Protein AF-A0A6P0DT95-F1 (afdb_monomer_lite)

Sequence (156 aa):
FGWRERGKPGSRRDGNWLVGMGVAVAFRNNLVLPSGARVKLDREGVVTVETDMTDIGTGSYTIIAQTAAEMMGVAIDKVAVQLGDSRFPVSAGSGGQFGANSSTSGVYAACVKLREAIAKKLGFNSEDIVFENGEVRSGNRSVPLAEAAGPDGLVG

Secondary structure (DSSP, 8-state):
--GGG--STT--EETTEEP------------------EEEE-TT--EEEEES---SSS-HHHHHHHHHHHHHT--GGGEEEEES-TTSPP---S-TTTHHHHHHHHHHHHHHHHHHHHHHHHT--GGGEEEETTEEEETTEEEEHHHHH-TT-EE-

InterPro domains:
  IPR037165 Aldehyde oxidase/xanthine dehydrogenase, molybdopterin binding domain superfamily [SSF56003] (1-149)
  IPR046867 Aldehyde oxidase/xanthine dehydrogenase, second molybdopterin binding domain [PF20256] (2-149)

Radius of gyration: 22.98 Å; chains: 1; bounding box: 56×29×70 Å

Organism: Rhizobium leguminosarum (NCBI:txid384)

Structure (mmCIF, N/CA/C/O backbone):
data_AF-A0A6P0DT95-F1
#
_entry.id   AF-A0A6P0DT95-F1
#
loop_
_atom_site.group_PDB
_atom_site.id
_atom_site.type_symbol
_atom_site.label_atom_id
_atom_site.label_alt_id
_atom_site.label_comp_id
_atom_site.label_asym_id
_atom_site.label_entity_id
_atom_site.label_seq_id
_atom_site.pdbx_PDB_ins_code
_atom_site.Cartn_x
_atom_site.Cartn_y
_atom_site.Cartn_z
_atom_site.occupancy
_atom_site.B_iso_or_equiv
_atom_site.auth_seq_id
_atom_site.auth_comp_id
_atom_site.auth_asym_id
_atom_site.auth_atom_id
_atom_site.pdbx_PDB_model_num
ATOM 1 N N . PHE A 1 1 ? 26.113 -10.808 -17.999 1.00 91.12 1 PHE A N 1
ATOM 2 C CA . PHE A 1 1 ? 26.254 -9.992 -19.225 1.00 91.12 1 PHE A CA 1
ATOM 3 C C . PHE A 1 1 ? 27.518 -10.296 -20.039 1.00 91.12 1 PHE A C 1
ATOM 5 O O . PHE A 1 1 ? 27.566 -9.871 -21.179 1.00 91.12 1 PHE A O 1
ATOM 12 N N . GLY A 1 2 ? 28.541 -10.998 -19.515 1.00 94.50 2 GLY A N 1
ATOM 13 C CA . GLY A 1 2 ? 29.708 -11.377 -20.335 1.00 94.50 2 GLY A CA 1
ATOM 14 C C . GLY A 1 2 ? 30.548 -10.193 -20.836 1.00 94.50 2 GLY A C 1
ATOM 15 O O . GLY A 1 2 ? 31.178 -10.288 -21.877 1.00 94.50 2 GLY A O 1
ATOM 16 N N . TRP A 1 3 ? 30.569 -9.060 -20.117 1.00 95.69 3 TRP A N 1
ATOM 17 C CA . TRP A 1 3 ? 31.170 -7.801 -20.598 1.00 95.69 3 TRP A CA 1
ATOM 18 C C . TRP A 1 3 ? 32.639 -7.918 -21.033 1.00 95.69 3 TRP A C 1
ATOM 20 O O . TRP A 1 3 ? 33.064 -7.224 -21.950 1.00 95.69 3 TRP A O 1
ATOM 30 N N . ARG A 1 4 ? 33.413 -8.821 -20.415 1.00 95.25 4 ARG A N 1
ATOM 31 C CA . ARG A 1 4 ? 34.812 -9.093 -20.797 1.00 95.25 4 ARG A CA 1
ATOM 32 C C . ARG A 1 4 ? 34.956 -9.645 -22.221 1.00 95.25 4 ARG A C 1
ATOM 34 O O . ARG A 1 4 ? 36.016 -9.498 -22.812 1.00 95.25 4 ARG A O 1
ATOM 41 N N . GLU A 1 5 ? 33.902 -10.241 -22.770 1.00 91.94 5 GLU A N 1
ATOM 42 C CA . GLU A 1 5 ? 33.846 -10.778 -24.135 1.00 91.94 5 GLU A CA 1
ATOM 43 C C . GLU A 1 5 ? 33.419 -9.719 -25.165 1.00 91.94 5 GLU A C 1
ATOM 45 O O . GLU A 1 5 ? 33.324 -10.006 -26.361 1.00 91.94 5 GLU A O 1
ATOM 50 N N . ARG A 1 6 ? 33.135 -8.481 -24.731 1.00 94.06 6 ARG A N 1
ATOM 51 C CA . ARG A 1 6 ? 32.810 -7.384 -25.642 1.00 94.06 6 ARG A CA 1
ATOM 52 C C . ARG A 1 6 ? 34.019 -7.098 -26.539 1.00 94.06 6 ARG A C 1
ATOM 54 O O . ARG A 1 6 ? 35.042 -6.589 -26.089 1.00 94.06 6 ARG A O 1
ATOM 61 N N . GLY A 1 7 ? 33.863 -7.393 -27.827 1.00 90.00 7 GLY A N 1
ATOM 62 C CA . GLY A 1 7 ? 34.847 -7.080 -28.858 1.00 90.00 7 GLY A CA 1
ATOM 63 C C . GLY A 1 7 ? 34.948 -5.585 -29.175 1.00 90.00 7 GLY A C 1
ATOM 64 O O . GLY A 1 7 ? 34.250 -4.735 -28.611 1.00 90.00 7 GLY A O 1
ATOM 65 N N . LYS A 1 8 ? 35.824 -5.262 -30.129 1.00 94.81 8 LYS A N 1
ATOM 66 C CA . LYS A 1 8 ? 35.936 -3.904 -30.674 1.00 94.81 8 LYS A CA 1
ATOM 67 C C . LYS A 1 8 ? 34.620 -3.511 -31.375 1.00 94.81 8 LYS A C 1
ATOM 69 O O . LYS A 1 8 ? 33.898 -4.387 -31.855 1.00 94.81 8 LYS A O 1
ATOM 74 N N . PRO A 1 9 ? 34.285 -2.212 -31.467 1.00 95.31 9 PRO A N 1
ATOM 75 C CA . PRO A 1 9 ? 33.115 -1.767 -32.224 1.00 95.31 9 PRO A CA 1
ATOM 76 C C . PRO A 1 9 ? 33.081 -2.378 -33.633 1.00 95.31 9 PRO A C 1
ATOM 78 O O . PRO A 1 9 ? 34.094 -2.395 -34.328 1.00 95.31 9 PRO A O 1
ATOM 81 N N . GLY A 1 10 ? 31.928 -2.921 -34.029 1.00 95.00 10 GLY A N 1
ATOM 82 C CA . GLY A 1 10 ? 31.728 -3.540 -35.344 1.00 95.00 10 GLY A CA 1
ATOM 83 C C . GLY A 1 10 ? 32.373 -4.918 -35.550 1.00 95.00 10 GLY A C 1
ATOM 84 O O . GLY A 1 10 ? 32.242 -5.472 -36.638 1.00 95.00 10 GLY A O 1
ATOM 85 N N . SER A 1 11 ? 33.045 -5.499 -34.546 1.00 94.94 11 SER A N 1
ATOM 86 C CA . SER A 1 11 ? 33.786 -6.759 -34.725 1.00 94.94 11 SER A CA 1
ATOM 87 C C . SER A 1 11 ? 32.943 -8.025 -34.570 1.00 94.94 11 SER A C 1
ATOM 89 O O . SER A 1 11 ? 33.415 -9.107 -34.908 1.00 94.94 11 SER A O 1
ATOM 91 N N . ARG A 1 12 ? 31.728 -7.927 -34.017 1.00 94.25 12 ARG A N 1
ATOM 92 C CA . ARG A 1 12 ? 30.841 -9.076 -33.794 1.00 94.25 12 ARG A CA 1
ATOM 93 C C . ARG A 1 12 ? 29.681 -9.041 -34.781 1.00 94.25 12 ARG A C 1
ATOM 95 O O . ARG A 1 12 ? 28.950 -8.051 -34.848 1.00 94.25 12 ARG A O 1
ATOM 102 N N . ARG A 1 13 ? 29.510 -10.141 -35.512 1.00 96.12 13 ARG A N 1
ATOM 103 C CA . ARG A 1 13 ? 28.402 -10.364 -36.442 1.00 96.12 13 ARG A CA 1
ATOM 104 C C . ARG A 1 13 ? 27.663 -11.651 -36.111 1.00 96.12 13 ARG A C 1
ATOM 106 O O . ARG A 1 13 ? 28.281 -12.600 -35.638 1.00 96.12 13 ARG A O 1
ATOM 113 N N . ASP A 1 14 ? 26.371 -11.654 -36.400 1.00 96.50 14 ASP A N 1
ATOM 114 C CA . ASP A 1 14 ? 25.536 -12.851 -36.472 1.00 96.50 14 ASP A CA 1
ATOM 115 C C . ASP A 1 14 ? 24.758 -12.806 -37.795 1.00 96.50 14 ASP A C 1
ATOM 117 O O . ASP A 1 14 ? 23.872 -11.967 -37.990 1.00 96.50 14 ASP A O 1
ATOM 121 N N . GLY A 1 15 ? 25.205 -13.604 -38.769 1.00 96.44 15 GLY A N 1
ATOM 122 C CA . GLY A 1 15 ? 24.808 -13.472 -40.170 1.00 96.44 15 GLY A CA 1
ATOM 123 C C . GLY A 1 15 ? 24.984 -12.038 -40.688 1.00 96.44 15 GLY A C 1
ATOM 124 O O . GLY A 1 15 ? 26.090 -11.491 -40.730 1.00 96.44 15 GLY A O 1
ATOM 125 N N . ASN A 1 16 ? 23.864 -11.412 -41.055 1.00 97.25 16 ASN A N 1
ATOM 126 C CA . ASN A 1 16 ? 23.826 -10.053 -41.598 1.00 97.25 16 ASN A CA 1
ATOM 127 C C . ASN A 1 16 ? 23.767 -8.945 -40.526 1.00 97.25 16 ASN A C 1
ATOM 129 O O . ASN A 1 16 ? 23.815 -7.768 -40.882 1.00 97.25 16 ASN A O 1
ATOM 133 N N . TRP A 1 17 ? 23.696 -9.282 -39.234 1.00 97.75 17 TRP A N 1
ATOM 134 C CA . TRP A 1 17 ? 23.531 -8.312 -38.147 1.00 97.75 17 TRP A CA 1
ATOM 135 C C . TRP A 1 17 ? 24.854 -7.968 -37.462 1.00 97.75 17 TRP A C 1
ATOM 137 O O . TRP A 1 17 ? 25.665 -8.846 -37.175 1.00 97.75 17 TRP A O 1
ATOM 147 N N . LEU A 1 18 ? 25.055 -6.685 -37.145 1.00 97.44 18 LEU A N 1
ATOM 148 C CA . LEU A 1 18 ? 26.107 -6.233 -36.232 1.00 97.44 18 LEU A CA 1
ATOM 149 C C . LEU A 1 18 ? 25.583 -6.294 -34.799 1.00 97.44 18 LEU A C 1
ATOM 151 O O . LEU A 1 18 ? 24.588 -5.651 -34.469 1.00 97.44 18 LEU A O 1
ATOM 155 N N . VAL A 1 19 ? 26.271 -7.045 -33.942 1.00 95.81 19 VAL A N 1
ATOM 156 C CA . VAL A 1 19 ? 25.839 -7.264 -32.558 1.00 95.81 19 VAL A CA 1
ATOM 157 C C . VAL A 1 19 ? 26.656 -6.378 -31.623 1.00 95.81 19 VAL A C 1
ATOM 159 O O . VAL A 1 19 ? 27.879 -6.499 -31.538 1.00 95.81 19 VAL A O 1
ATOM 162 N N . GLY A 1 20 ? 25.970 -5.482 -30.912 1.00 94.75 20 GLY A N 1
ATOM 163 C CA . GLY A 1 20 ? 26.564 -4.535 -29.971 1.00 94.75 20 GLY A CA 1
ATOM 164 C C . GLY A 1 20 ? 26.215 -4.847 -28.519 1.00 94.75 20 GLY A C 1
ATOM 165 O O . GLY A 1 20 ? 25.154 -5.382 -28.215 1.00 94.75 20 GLY A O 1
ATOM 166 N N . MET A 1 21 ? 27.114 -4.471 -27.611 1.00 96.62 21 MET A N 1
ATOM 167 C CA . MET A 1 21 ? 26.920 -4.599 -26.171 1.00 96.62 21 MET A CA 1
ATOM 168 C C . MET A 1 21 ? 27.198 -3.246 -25.514 1.00 96.62 21 MET A C 1
ATOM 170 O O . MET A 1 21 ? 28.336 -2.782 -25.519 1.00 96.62 21 MET A O 1
ATOM 174 N N . GLY A 1 22 ? 26.167 -2.591 -24.982 1.00 94.88 22 GLY A N 1
ATOM 175 C CA . GLY A 1 22 ? 26.260 -1.285 -24.322 1.00 94.88 22 GLY A CA 1
ATOM 176 C C . GLY A 1 22 ? 26.056 -1.381 -22.813 1.00 94.88 22 GLY A C 1
ATOM 177 O O . GLY A 1 22 ? 25.429 -2.321 -22.332 1.00 94.88 22 GLY A O 1
ATOM 178 N N . VAL A 1 23 ? 26.587 -0.408 -22.075 1.00 97.00 23 VAL A N 1
ATOM 179 C CA . VAL A 1 23 ? 26.288 -0.197 -20.654 1.00 97.00 23 VAL A CA 1
ATOM 180 C C . VAL A 1 23 ? 26.003 1.284 -20.444 1.00 97.00 23 VAL A C 1
ATOM 182 O O . VAL A 1 23 ? 26.629 2.129 -21.083 1.00 97.00 23 VAL A O 1
ATOM 185 N N . ALA A 1 24 ? 25.059 1.584 -19.562 1.00 97.69 24 ALA A N 1
ATOM 186 C CA . ALA A 1 24 ? 24.738 2.929 -19.114 1.00 97.69 24 ALA A CA 1
ATOM 187 C C . ALA A 1 24 ? 24.490 2.902 -17.603 1.00 97.69 24 ALA A C 1
ATOM 189 O O . ALA A 1 24 ? 24.210 1.846 -17.032 1.00 97.69 24 ALA A O 1
ATOM 190 N N . VAL A 1 25 ? 24.596 4.066 -16.968 1.00 97.88 25 VAL A N 1
ATOM 191 C CA . VAL A 1 25 ? 24.294 4.254 -15.546 1.00 97.88 25 VAL A CA 1
ATOM 192 C C . VAL A 1 25 ? 23.075 5.158 -15.432 1.00 97.88 25 VAL A C 1
ATOM 194 O O . VAL A 1 25 ? 22.939 6.116 -16.193 1.00 97.88 25 VAL A O 1
ATOM 197 N N . ALA A 1 26 ? 22.202 4.855 -14.476 1.00 97.56 26 ALA A N 1
ATOM 198 C CA . ALA A 1 26 ? 21.070 5.692 -14.113 1.00 97.56 26 ALA A CA 1
ATOM 199 C C . ALA A 1 26 ? 21.186 6.104 -12.643 1.00 97.56 26 ALA A C 1
ATOM 201 O O . ALA A 1 26 ? 21.586 5.310 -11.794 1.00 97.56 26 ALA A O 1
ATOM 202 N N . PHE A 1 27 ? 20.812 7.347 -12.356 1.00 98.12 27 PHE A N 1
ATOM 203 C CA . PHE A 1 27 ? 20.696 7.880 -11.006 1.00 98.12 27 PHE A CA 1
ATOM 204 C C . PHE A 1 27 ? 19.354 8.592 -10.866 1.00 98.12 27 PHE A C 1
ATOM 206 O O . PHE A 1 27 ? 18.929 9.317 -11.769 1.00 98.12 27 PHE A O 1
ATOM 213 N N . ARG A 1 28 ? 18.693 8.398 -9.725 1.00 97.69 28 ARG A N 1
ATOM 214 C CA . ARG A 1 28 ? 17.418 9.038 -9.422 1.00 97.69 28 ARG A CA 1
ATOM 215 C C . ARG A 1 28 ? 17.276 9.244 -7.917 1.00 97.69 28 ARG A C 1
ATOM 217 O O . ARG A 1 28 ? 17.482 8.314 -7.145 1.00 97.69 28 ARG A O 1
ATOM 224 N N . ASN A 1 29 ? 16.928 10.465 -7.516 1.00 97.94 29 ASN A N 1
ATOM 225 C CA . ASN A 1 29 ? 16.700 10.812 -6.112 1.00 97.94 29 ASN A CA 1
ATOM 226 C C . ASN A 1 29 ? 15.458 10.113 -5.540 1.00 97.94 29 ASN A C 1
ATOM 228 O O . ASN A 1 29 ? 14.533 9.773 -6.279 1.00 97.94 29 ASN A O 1
ATOM 232 N N . ASN A 1 30 ? 15.415 9.994 -4.210 1.00 98.00 30 ASN A N 1
ATOM 233 C CA . ASN A 1 30 ? 14.219 9.616 -3.465 1.00 98.00 30 ASN A CA 1
ATOM 234 C C . ASN A 1 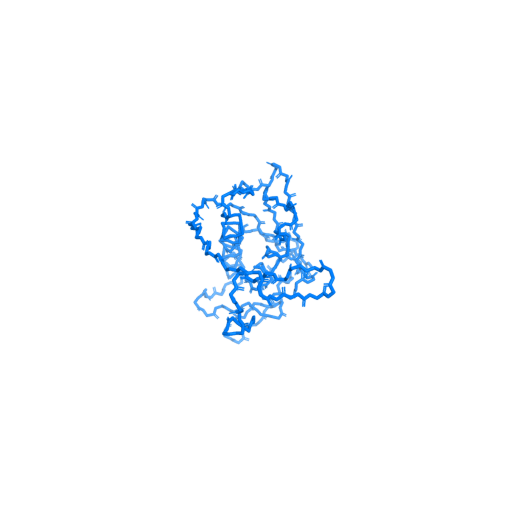30 ? 13.542 10.864 -2.884 1.00 98.00 30 ASN A C 1
ATOM 236 O O . ASN A 1 30 ? 14.189 11.662 -2.208 1.00 98.00 30 ASN A O 1
ATOM 240 N N . LEU A 1 31 ? 12.248 11.017 -3.145 1.00 97.56 31 LEU A N 1
ATOM 241 C CA . LEU A 1 31 ? 11.409 12.075 -2.588 1.00 97.56 31 LEU A CA 1
ATOM 242 C C . LEU A 1 31 ? 10.448 11.456 -1.569 1.00 97.56 31 LEU A C 1
ATOM 244 O O . LEU A 1 31 ? 10.088 10.285 -1.695 1.00 97.56 31 LEU A O 1
ATOM 248 N N . VAL A 1 32 ? 10.034 12.237 -0.575 1.00 97.50 32 VAL A N 1
ATOM 249 C CA . VAL A 1 32 ? 9.064 11.826 0.448 1.00 97.50 32 VAL A CA 1
ATOM 250 C C . VAL A 1 32 ? 8.034 12.935 0.584 1.00 97.50 32 VAL A C 1
ATOM 252 O O . VAL A 1 32 ? 8.408 14.103 0.699 1.00 97.50 32 VAL A O 1
ATOM 255 N N . LEU A 1 33 ? 6.754 12.574 0.555 1.00 98.19 33 LEU A N 1
ATOM 256 C CA . LEU A 1 33 ? 5.641 13.501 0.729 1.00 98.19 33 LEU A CA 1
ATOM 257 C C . LEU A 1 33 ? 4.678 12.974 1.799 1.00 98.19 33 LEU A C 1
ATOM 259 O O . LEU A 1 33 ? 4.579 11.760 1.990 1.00 98.19 33 LEU A O 1
ATOM 263 N N . PRO A 1 34 ? 3.942 13.859 2.492 1.00 98.62 34 PRO A N 1
ATOM 264 C CA . PRO A 1 34 ? 2.838 13.437 3.341 1.00 98.62 34 PRO A CA 1
ATOM 265 C C . PRO A 1 34 ? 1.824 12.607 2.550 1.00 98.62 34 PRO A C 1
ATOM 267 O O . PRO A 1 34 ? 1.483 12.942 1.417 1.00 98.62 34 PRO A O 1
ATOM 270 N N . SER A 1 35 ? 1.336 11.530 3.157 1.00 98.81 35 SER A N 1
ATOM 271 C CA . SER A 1 35 ? 0.326 10.661 2.563 1.00 98.81 35 SER A CA 1
ATOM 272 C C . SER A 1 35 ? -0.505 10.033 3.671 1.00 98.81 35 SER A C 1
ATOM 274 O O . SER A 1 35 ? 0.046 9.509 4.636 1.00 98.81 35 SER A O 1
ATOM 276 N N . GLY A 1 36 ? -1.824 10.093 3.533 1.00 98.62 36 GLY A N 1
ATOM 277 C CA . GLY A 1 36 ? -2.782 9.546 4.482 1.00 98.62 36 GLY A CA 1
ATOM 278 C C . GLY A 1 36 ? -3.477 8.293 3.964 1.00 98.62 36 GLY A C 1
ATOM 279 O O . GLY A 1 36 ? -3.567 8.041 2.760 1.00 98.62 36 GLY A O 1
ATOM 280 N N . ALA A 1 37 ? -3.999 7.522 4.908 1.00 98.88 37 ALA A N 1
ATOM 281 C CA . ALA A 1 37 ? -4.885 6.394 4.676 1.00 98.88 37 ALA A CA 1
ATOM 282 C C . ALA A 1 37 ? -5.866 6.284 5.849 1.00 98.88 37 ALA A C 1
ATOM 284 O O . ALA A 1 37 ? -5.658 6.887 6.901 1.00 98.88 37 ALA A O 1
ATOM 285 N N . ARG A 1 38 ? -6.933 5.519 5.652 1.00 98.81 38 ARG A N 1
ATOM 286 C CA . ARG A 1 38 ? -7.861 5.082 6.695 1.00 98.81 38 ARG A CA 1
ATOM 287 C C . ARG A 1 38 ? -7.874 3.567 6.671 1.00 98.81 38 ARG A C 1
ATOM 289 O O . ARG A 1 38 ? -8.033 2.982 5.599 1.00 98.81 38 ARG A O 1
ATOM 296 N N . VAL A 1 39 ? -7.700 2.940 7.828 1.00 98.81 39 VAL A N 1
ATOM 297 C CA . VAL A 1 39 ? -7.672 1.478 7.938 1.00 98.81 39 VAL A CA 1
ATOM 298 C C . VAL A 1 39 ? -8.791 1.044 8.865 1.00 98.81 39 VAL A C 1
ATOM 300 O O . VAL A 1 39 ? -8.912 1.520 9.989 1.00 98.81 39 VAL A O 1
ATOM 303 N N . LYS A 1 40 ? -9.643 0.152 8.376 1.00 98.56 40 LYS A N 1
ATOM 304 C CA . LYS A 1 40 ? -10.808 -0.355 9.097 1.00 98.56 40 LYS A CA 1
ATOM 305 C C . LYS A 1 40 ? -10.640 -1.840 9.351 1.00 98.56 40 LYS A C 1
ATOM 307 O O . LYS A 1 40 ? -10.131 -2.540 8.484 1.00 98.56 40 LYS A O 1
ATOM 312 N N . LEU A 1 41 ? -11.098 -2.307 10.500 1.00 98.69 41 LEU A N 1
ATOM 313 C CA . LEU A 1 41 ? -11.226 -3.721 10.827 1.00 98.69 41 LEU A CA 1
ATOM 314 C C . LEU A 1 41 ? -12.699 -4.012 11.101 1.00 98.69 41 LEU A C 1
ATOM 316 O O . LEU A 1 41 ? -13.293 -3.367 11.965 1.00 98.69 41 LEU A O 1
ATOM 320 N N . ASP A 1 42 ? -13.287 -4.951 10.369 1.00 98.00 42 ASP A N 1
ATOM 321 C CA . ASP A 1 42 ? -14.679 -5.355 10.571 1.00 98.00 42 ASP A CA 1
ATOM 322 C C . ASP A 1 42 ? -14.824 -6.577 11.493 1.00 98.00 42 ASP A C 1
ATOM 324 O O . ASP A 1 42 ? -13.848 -7.182 11.947 1.00 98.00 42 ASP A O 1
ATOM 328 N N . ARG A 1 43 ? -16.078 -6.928 11.791 1.00 96.56 43 ARG A N 1
ATOM 329 C CA . ARG A 1 43 ? -16.446 -8.056 12.662 1.00 96.56 43 ARG A CA 1
ATOM 330 C C . ARG A 1 43 ? -16.111 -9.423 12.055 1.00 96.56 43 ARG A C 1
ATOM 332 O O . ARG A 1 43 ? -16.145 -10.423 12.764 1.00 96.56 43 ARG A O 1
ATOM 339 N N . GLU A 1 44 ? -15.815 -9.486 10.759 1.00 95.81 44 GLU A N 1
ATOM 340 C CA . GLU A 1 44 ? -15.357 -10.681 10.050 1.00 95.81 44 GLU A CA 1
ATOM 341 C C . GLU A 1 44 ? -13.817 -10.802 10.049 1.00 95.81 44 GLU A C 1
ATOM 343 O O . GLU A 1 44 ? -13.265 -11.789 9.543 1.00 95.81 44 GLU A O 1
ATOM 348 N N . GLY A 1 45 ? -13.116 -9.826 10.639 1.00 96.19 45 GLY A N 1
ATOM 349 C CA . GLY A 1 45 ? -11.658 -9.773 10.708 1.00 96.19 45 GLY A CA 1
ATOM 350 C C . GLY A 1 45 ? -11.002 -9.348 9.393 1.00 96.19 45 GLY A C 1
ATOM 351 O O . GLY A 1 45 ? -9.822 -9.633 9.187 1.00 96.19 45 GLY A O 1
ATOM 352 N N . VAL A 1 46 ? -11.751 -8.711 8.487 1.00 98.44 46 VAL A N 1
ATOM 353 C CA . VAL A 1 46 ? -11.225 -8.161 7.235 1.00 98.44 46 VAL A CA 1
ATOM 354 C C . VAL A 1 46 ? -10.714 -6.746 7.481 1.00 98.44 46 VAL A C 1
ATOM 356 O O . VAL A 1 46 ? -11.376 -5.901 8.088 1.00 98.44 46 VAL A O 1
ATOM 359 N N . VAL A 1 47 ? -9.511 -6.485 6.978 1.00 98.81 47 VAL A N 1
ATOM 360 C CA . VAL A 1 47 ? -8.871 -5.173 7.023 1.00 98.81 47 VAL A CA 1
ATOM 361 C C . VAL A 1 47 ? -9.179 -4.438 5.725 1.00 98.81 47 VAL A C 1
ATOM 363 O O . VAL A 1 47 ? -8.791 -4.882 4.650 1.00 98.81 47 VAL A O 1
ATOM 366 N N . THR A 1 48 ? -9.861 -3.299 5.799 1.00 98.88 48 THR A N 1
ATOM 367 C CA . THR A 1 48 ? -10.118 -2.444 4.632 1.00 98.88 48 THR A CA 1
ATOM 368 C C . THR A 1 48 ? -9.243 -1.201 4.684 1.00 98.88 48 THR A C 1
ATOM 370 O O . THR A 1 48 ? -9.354 -0.409 5.619 1.00 98.88 48 THR A O 1
ATOM 373 N N . VAL A 1 49 ? -8.414 -1.000 3.663 1.00 98.94 49 VAL A N 1
ATOM 374 C CA . VAL A 1 49 ? -7.582 0.194 3.488 1.00 98.94 49 VAL A CA 1
ATOM 375 C C . VAL A 1 49 ? -8.215 1.123 2.459 1.00 98.94 49 VAL A C 1
ATOM 377 O O . VAL A 1 49 ? -8.512 0.707 1.341 1.00 98.94 49 VAL A O 1
ATOM 380 N N . GLU A 1 50 ? -8.382 2.390 2.822 1.00 98.94 50 GLU A N 1
ATOM 381 C CA . GLU A 1 50 ? -8.905 3.447 1.956 1.00 98.94 50 GLU A CA 1
ATOM 382 C C . GLU A 1 50 ? -7.901 4.597 1.868 1.00 98.94 50 GLU A C 1
ATOM 384 O O . GLU A 1 50 ? -7.451 5.128 2.886 1.00 98.94 50 GLU A O 1
ATOM 389 N N . THR A 1 51 ? -7.560 5.009 0.653 1.00 98.94 51 THR A N 1
ATOM 390 C CA . THR A 1 51 ? -6.704 6.173 0.383 1.00 98.94 51 THR A CA 1
ATOM 391 C C . THR A 1 51 ? -6.969 6.657 -1.040 1.00 98.94 51 THR A C 1
ATOM 393 O O . THR A 1 51 ? -7.279 5.852 -1.915 1.00 98.94 51 THR A O 1
ATOM 396 N N . ASP A 1 52 ? -6.867 7.959 -1.305 1.00 98.75 52 ASP A N 1
ATOM 397 C CA . ASP A 1 52 ? -7.043 8.480 -2.670 1.00 98.75 52 ASP A CA 1
ATOM 398 C C . ASP A 1 52 ? -5.865 8.130 -3.604 1.00 98.75 52 ASP A C 1
ATOM 400 O O . ASP A 1 52 ? -5.878 8.488 -4.785 1.00 98.75 52 ASP A O 1
ATOM 404 N N . MET A 1 53 ? -4.856 7.409 -3.086 1.00 98.88 53 MET A N 1
ATOM 405 C CA . MET A 1 53 ? -3.715 6.909 -3.848 1.00 98.88 53 MET A CA 1
ATOM 406 C C . MET A 1 53 ? -4.185 6.200 -5.111 1.00 98.88 53 MET A C 1
ATOM 408 O O . MET A 1 53 ? -5.212 5.530 -5.124 1.00 98.88 53 MET A O 1
ATOM 412 N N . THR A 1 54 ? -3.415 6.330 -6.185 1.00 98.88 54 THR A N 1
ATOM 413 C CA . THR A 1 54 ? -3.728 5.715 -7.476 1.00 98.88 54 THR A CA 1
ATOM 414 C C . THR A 1 54 ? -2.854 4.499 -7.732 1.00 98.88 54 THR A C 1
ATOM 416 O O . THR A 1 54 ? -1.703 4.422 -7.294 1.00 98.88 54 THR A O 1
ATOM 419 N N . ASP A 1 55 ? -3.393 3.555 -8.495 1.00 98.69 55 ASP A N 1
ATOM 420 C CA . ASP A 1 55 ? -2.606 2.516 -9.144 1.00 98.69 55 ASP A CA 1
ATOM 421 C C . ASP A 1 55 ? -2.726 2.684 -10.655 1.00 98.69 55 ASP A C 1
ATOM 423 O O . ASP A 1 55 ? -3.792 2.484 -11.234 1.00 98.69 55 ASP A O 1
ATOM 427 N N . ILE A 1 56 ? -1.629 3.091 -11.287 1.00 98.44 56 ILE A N 1
ATOM 428 C CA . ILE A 1 56 ? -1.548 3.317 -12.736 1.00 98.44 56 ILE A CA 1
ATOM 429 C C . ILE A 1 56 ? -0.804 2.175 -13.445 1.00 98.44 56 ILE A C 1
ATOM 431 O O . ILE A 1 56 ? -0.217 2.373 -14.507 1.00 98.44 56 ILE A O 1
ATOM 435 N N . GLY A 1 57 ? -0.790 0.986 -12.831 1.00 98.50 57 GLY A N 1
ATOM 436 C CA . GLY A 1 57 ? 0.021 -0.164 -13.242 1.00 98.50 57 GLY A CA 1
ATOM 437 C C . GLY A 1 57 ? 1.332 -0.294 -12.460 1.00 98.50 57 GLY A C 1
ATOM 438 O O . GLY A 1 57 ? 2.193 -1.088 -12.829 1.00 98.50 57 GLY A O 1
ATOM 439 N N . THR A 1 58 ? 1.497 0.487 -11.389 1.00 98.56 58 THR A N 1
ATOM 440 C CA . THR A 1 58 ? 2.668 0.462 -10.500 1.00 98.56 58 THR A CA 1
ATOM 441 C C . THR A 1 58 ? 2.568 -0.609 -9.415 1.00 98.56 58 THR A C 1
ATOM 443 O O . THR A 1 58 ? 3.597 -0.970 -8.849 1.00 98.56 58 THR A O 1
ATOM 446 N N . GLY A 1 59 ? 1.364 -1.115 -9.121 1.00 98.75 59 GLY A N 1
ATOM 447 C CA . GLY A 1 59 ? 1.126 -2.143 -8.100 1.00 98.75 59 GLY A CA 1
ATOM 448 C C . GLY A 1 59 ? 0.805 -1.588 -6.708 1.00 98.75 59 GLY A C 1
ATOM 449 O O . GLY A 1 59 ? 1.010 -2.279 -5.708 1.00 98.75 59 GLY A O 1
ATOM 450 N N . SER A 1 60 ? 0.307 -0.348 -6.629 1.00 98.88 60 SER A N 1
ATOM 451 C CA . SER A 1 60 ? -0.121 0.305 -5.384 1.00 98.88 60 SER A CA 1
ATOM 452 C C . SER A 1 60 ? -1.145 -0.535 -4.611 1.00 98.88 60 SER A C 1
ATOM 454 O O . SER A 1 60 ? -1.010 -0.658 -3.396 1.00 98.88 60 SER A O 1
ATOM 456 N N . TYR A 1 61 ? -2.116 -1.169 -5.290 1.00 98.88 61 TYR A N 1
ATOM 457 C CA . TYR A 1 61 ? -3.087 -2.065 -4.639 1.00 98.88 61 TYR A CA 1
ATOM 458 C C . TYR A 1 61 ? -2.383 -3.179 -3.852 1.00 98.88 61 TYR A C 1
ATOM 460 O O . TYR A 1 61 ? -2.709 -3.435 -2.694 1.00 98.88 61 TYR A O 1
ATOM 468 N N . THR A 1 62 ? -1.385 -3.816 -4.467 1.00 98.88 62 THR A N 1
ATOM 469 C CA . THR A 1 62 ? -0.668 -4.960 -3.895 1.00 98.88 62 THR A CA 1
ATOM 470 C C . THR A 1 62 ? 0.195 -4.554 -2.709 1.00 98.88 62 THR A C 1
ATOM 472 O O . THR A 1 62 ? 0.089 -5.163 -1.649 1.00 98.88 62 THR A O 1
ATOM 475 N N . ILE A 1 63 ? 1.021 -3.513 -2.847 1.00 98.94 63 ILE A N 1
ATOM 476 C CA . ILE A 1 63 ? 1.950 -3.126 -1.773 1.00 98.94 63 ILE A CA 1
ATOM 477 C C . ILE A 1 63 ? 1.224 -2.523 -0.565 1.00 98.94 63 ILE A C 1
ATOM 479 O O . ILE A 1 63 ? 1.670 -2.691 0.570 1.00 98.94 63 ILE A O 1
ATOM 483 N N . ILE A 1 64 ? 0.087 -1.857 -0.785 1.00 98.94 64 ILE A N 1
ATOM 484 C CA . ILE A 1 64 ? -0.769 -1.360 0.295 1.00 98.94 64 ILE A CA 1
ATOM 485 C C . ILE A 1 64 ? -1.417 -2.536 1.030 1.00 98.94 64 ILE A C 1
ATOM 487 O O . ILE A 1 64 ? -1.392 -2.559 2.261 1.00 98.94 64 ILE A O 1
ATOM 491 N N . ALA A 1 65 ? -1.919 -3.538 0.296 1.00 98.94 65 ALA A N 1
ATOM 492 C CA . ALA A 1 65 ? -2.453 -4.757 0.896 1.00 98.94 65 ALA A CA 1
ATOM 493 C C . ALA A 1 65 ? -1.388 -5.488 1.726 1.00 98.94 65 ALA A C 1
ATOM 495 O O . ALA A 1 65 ? -1.645 -5.841 2.872 1.00 98.94 65 ALA A O 1
ATOM 496 N N . GLN A 1 66 ? -0.177 -5.650 1.183 1.00 98.94 66 GLN A N 1
ATOM 497 C CA . GLN A 1 66 ? 0.959 -6.264 1.879 1.00 98.94 66 GLN A CA 1
ATOM 498 C C . GLN A 1 66 ? 1.332 -5.501 3.153 1.00 98.94 66 GLN A C 1
ATOM 500 O O . GLN A 1 66 ? 1.526 -6.114 4.196 1.00 98.94 66 GLN A O 1
ATOM 505 N N . THR A 1 67 ? 1.384 -4.167 3.085 1.00 98.94 67 THR A N 1
ATOM 506 C CA . THR A 1 67 ? 1.706 -3.323 4.246 1.00 98.94 67 THR A CA 1
ATOM 507 C C . THR A 1 67 ? 0.675 -3.502 5.359 1.00 98.94 67 THR A C 1
ATOM 509 O O . THR A 1 67 ? 1.042 -3.702 6.513 1.00 98.94 67 THR A O 1
ATOM 512 N N . ALA A 1 68 ? -0.617 -3.459 5.026 1.00 98.88 68 ALA A N 1
ATOM 513 C CA . ALA A 1 68 ? -1.674 -3.646 6.013 1.00 98.88 68 ALA A CA 1
ATOM 514 C C . ALA A 1 68 ? -1.734 -5.087 6.547 1.00 98.88 68 ALA A C 1
ATOM 516 O O . ALA A 1 68 ? -1.935 -5.268 7.744 1.00 98.88 68 ALA A O 1
ATOM 517 N N . ALA A 1 69 ? -1.517 -6.095 5.696 1.00 98.88 69 ALA A N 1
ATOM 518 C CA . ALA A 1 69 ? -1.468 -7.503 6.091 1.00 98.88 69 ALA A CA 1
ATOM 519 C C . ALA A 1 69 ? -0.363 -7.758 7.124 1.00 98.88 69 ALA A C 1
ATOM 521 O O . ALA A 1 69 ? -0.637 -8.295 8.196 1.00 98.88 69 ALA A O 1
ATOM 522 N N . GLU A 1 70 ? 0.852 -7.286 6.833 1.00 98.81 70 GLU A N 1
ATOM 523 C CA . GLU A 1 70 ? 2.009 -7.374 7.729 1.00 98.81 70 GLU A CA 1
ATOM 524 C C . GLU A 1 70 ? 1.727 -6.660 9.056 1.00 98.81 70 GLU A C 1
ATOM 526 O O . GLU A 1 70 ? 1.890 -7.221 10.137 1.00 98.81 70 GLU A O 1
ATOM 531 N N . MET A 1 71 ? 1.228 -5.423 8.986 1.00 98.50 71 MET A N 1
ATOM 532 C CA . MET A 1 71 ? 0.982 -4.616 10.177 1.00 98.50 71 MET A CA 1
ATOM 533 C C . MET A 1 71 ? -0.144 -5.157 11.051 1.00 98.50 71 MET A C 1
ATOM 535 O O . MET A 1 71 ? -0.090 -4.990 12.269 1.00 98.50 71 MET A O 1
ATOM 539 N N . MET A 1 72 ? -1.162 -5.775 10.462 1.00 98.44 72 MET A N 1
ATOM 540 C CA . MET A 1 72 ? -2.305 -6.310 11.198 1.00 98.44 72 MET A CA 1
ATOM 541 C C . MET A 1 72 ? -2.166 -7.802 11.505 1.00 98.44 72 MET A C 1
ATOM 543 O O . MET A 1 72 ? -3.035 -8.347 12.176 1.00 98.44 72 MET A O 1
ATOM 547 N N . GLY A 1 73 ? -1.093 -8.463 11.061 1.00 98.31 73 GLY A N 1
ATOM 548 C CA . GLY A 1 73 ? -0.871 -9.886 11.306 1.00 98.31 73 GLY A CA 1
ATOM 549 C C . GLY A 1 73 ? -1.917 -10.785 10.646 1.00 98.31 73 GLY A C 1
ATOM 550 O O . GLY A 1 73 ? -2.257 -11.826 11.203 1.00 98.31 73 GLY A O 1
ATOM 551 N N . VAL A 1 74 ? -2.459 -10.386 9.493 1.00 98.62 74 VAL A N 1
ATOM 552 C CA . VAL A 1 74 ? -3.479 -11.140 8.743 1.00 98.62 74 VAL A CA 1
ATOM 553 C C . VAL A 1 74 ? -2.920 -11.645 7.416 1.00 98.62 74 VAL A C 1
ATOM 555 O O . VAL A 1 74 ? -1.954 -11.104 6.882 1.00 98.62 74 VAL A O 1
ATOM 558 N N . ALA A 1 75 ? -3.545 -12.675 6.848 1.00 98.19 75 ALA A N 1
ATOM 559 C CA . ALA A 1 75 ? -3.244 -13.094 5.485 1.00 98.19 75 ALA A CA 1
ATOM 560 C C . ALA A 1 75 ? -3.706 -12.033 4.466 1.00 98.19 75 ALA A C 1
ATOM 562 O O . ALA A 1 75 ? -4.654 -11.285 4.706 1.00 98.19 75 ALA A O 1
ATOM 563 N N . ILE A 1 76 ? -3.035 -11.953 3.314 1.00 98.06 76 ILE A N 1
ATOM 564 C CA . ILE A 1 76 ? -3.295 -10.900 2.317 1.00 98.06 76 ILE A CA 1
ATOM 565 C C . ILE A 1 76 ? -4.713 -10.958 1.724 1.00 98.06 76 ILE A C 1
ATOM 567 O O . ILE A 1 76 ? -5.259 -9.932 1.337 1.00 98.06 76 ILE A O 1
ATOM 571 N N . ASP A 1 77 ? -5.335 -12.139 1.692 1.00 97.81 77 ASP A N 1
ATOM 572 C CA . ASP A 1 77 ? -6.722 -12.350 1.257 1.00 97.81 77 ASP A CA 1
ATOM 573 C C . ASP A 1 77 ? -7.759 -11.794 2.251 1.00 97.81 77 ASP A C 1
ATOM 575 O O . ASP A 1 77 ? -8.930 -11.636 1.904 1.00 97.81 77 ASP A O 1
ATOM 579 N N . LYS A 1 78 ? -7.328 -11.439 3.467 1.00 98.44 78 LYS A N 1
ATOM 580 C CA . LYS A 1 78 ? -8.111 -10.697 4.464 1.00 98.44 78 LYS A CA 1
ATOM 581 C C . LYS A 1 78 ? -7.932 -9.185 4.364 1.00 98.44 78 LYS A C 1
ATOM 583 O O . LYS A 1 78 ? -8.405 -8.471 5.247 1.00 98.44 78 LYS A O 1
ATOM 588 N N . VAL A 1 79 ? -7.285 -8.684 3.310 1.00 98.88 79 VAL A N 1
ATOM 589 C CA . VAL A 1 79 ? -7.114 -7.247 3.085 1.00 98.88 79 VAL A CA 1
ATOM 590 C C . VAL A 1 79 ? -7.848 -6.797 1.827 1.00 98.88 79 VAL A C 1
ATOM 592 O O . VAL A 1 79 ? -7.553 -7.234 0.717 1.00 98.88 79 VAL A O 1
ATOM 595 N N . ALA A 1 80 ? -8.781 -5.864 1.998 1.00 98.81 80 ALA A N 1
ATOM 596 C CA . ALA A 1 80 ? -9.428 -5.143 0.913 1.00 98.81 80 ALA A CA 1
ATOM 597 C C . ALA A 1 80 ? -8.790 -3.758 0.764 1.00 98.81 80 ALA A C 1
ATOM 599 O O . ALA A 1 80 ? -8.602 -3.044 1.747 1.00 98.81 80 ALA A O 1
ATOM 600 N N . VAL A 1 81 ? -8.478 -3.347 -0.463 1.00 98.88 81 VAL A N 1
ATOM 601 C CA . VAL A 1 81 ? -7.879 -2.036 -0.740 1.00 98.88 81 VAL A CA 1
ATOM 602 C C . VAL A 1 81 ? -8.780 -1.262 -1.693 1.00 98.88 81 VAL A C 1
ATOM 604 O O . VAL A 1 81 ? -9.184 -1.786 -2.728 1.00 98.88 81 VAL A O 1
ATOM 607 N N . GLN A 1 82 ? -9.089 -0.015 -1.343 1.00 98.88 82 GLN A N 1
ATOM 608 C CA . GLN A 1 82 ? -9.903 0.898 -2.140 1.00 98.88 82 GLN A CA 1
ATOM 609 C C . GLN A 1 82 ? -9.096 2.166 -2.427 1.00 98.88 82 GLN A C 1
ATOM 611 O O . GLN A 1 82 ? -8.663 2.861 -1.505 1.00 98.88 82 GLN A O 1
ATOM 616 N N . LEU A 1 83 ? -8.879 2.435 -3.715 1.00 98.88 83 LEU A N 1
ATOM 617 C CA . LEU A 1 83 ? -7.983 3.471 -4.226 1.00 98.88 83 LEU A CA 1
ATOM 618 C C . LEU A 1 83 ? -8.726 4.472 -5.117 1.00 98.88 83 LEU A C 1
ATOM 620 O O . LEU A 1 83 ? -9.764 4.145 -5.690 1.00 98.88 83 LEU A O 1
ATOM 624 N N . GLY A 1 84 ? -8.149 5.662 -5.295 1.00 98.44 84 GLY A N 1
ATOM 625 C CA . GLY A 1 84 ? -8.533 6.593 -6.362 1.00 98.44 84 GLY A CA 1
ATOM 626 C C . GLY A 1 84 ? -9.900 7.266 -6.210 1.00 98.44 84 GLY A C 1
ATOM 627 O O . GLY A 1 84 ? -10.495 7.654 -7.213 1.00 98.44 84 GLY A O 1
ATOM 628 N N . ASP A 1 85 ? -10.398 7.417 -4.982 1.00 98.69 85 ASP A N 1
ATOM 629 C CA . ASP A 1 85 ? -11.625 8.159 -4.684 1.00 98.69 85 ASP A CA 1
ATOM 630 C C . ASP A 1 85 ? -11.309 9.357 -3.784 1.00 98.69 85 ASP A C 1
ATOM 632 O O . ASP A 1 85 ? -10.733 9.200 -2.708 1.00 98.69 85 ASP A O 1
ATOM 636 N N . SER A 1 86 ? -11.721 10.561 -4.186 1.00 98.19 86 SER A N 1
ATOM 637 C CA . SER A 1 86 ? -11.459 11.798 -3.436 1.00 98.19 86 SER A CA 1
ATOM 638 C C . SER A 1 86 ? -12.211 11.893 -2.100 1.00 98.19 86 SER A C 1
ATOM 640 O O . SER A 1 86 ? -12.020 12.848 -1.351 1.00 98.19 86 SER A O 1
ATOM 642 N N . ARG A 1 87 ? -13.102 10.941 -1.795 1.00 98.50 87 ARG A N 1
ATOM 643 C CA . ARG A 1 87 ? -13.720 10.778 -0.467 1.00 98.50 87 ARG A CA 1
ATOM 644 C C . ARG A 1 87 ? -12.803 10.035 0.511 1.00 98.50 87 ARG A C 1
ATOM 646 O O . ARG A 1 87 ? -13.085 9.988 1.713 1.00 98.50 87 ARG A O 1
ATOM 653 N N . PHE A 1 88 ? -11.741 9.405 0.016 1.00 98.81 88 PHE A N 1
ATOM 654 C CA . PHE A 1 88 ? -10.730 8.757 0.839 1.00 98.81 88 PHE A CA 1
ATOM 655 C C . PHE A 1 88 ? -9.662 9.759 1.297 1.00 98.81 88 PHE A C 1
ATOM 657 O O . PHE A 1 88 ? -9.567 10.858 0.751 1.00 98.81 88 PHE A O 1
ATOM 664 N N . PRO A 1 89 ? -8.879 9.426 2.340 1.00 98.81 89 PRO A N 1
ATOM 665 C CA . PRO A 1 89 ? -7.810 10.299 2.809 1.00 98.81 89 PRO A CA 1
ATOM 666 C C . PRO A 1 89 ? -6.800 10.632 1.710 1.00 98.81 89 PRO A C 1
ATOM 668 O O . PRO A 1 89 ? -6.420 9.761 0.927 1.00 98.81 89 PRO A O 1
ATOM 671 N N . VAL A 1 90 ? -6.349 11.887 1.714 1.00 98.81 90 VAL A N 1
ATOM 672 C CA . VAL A 1 90 ? -5.406 12.427 0.731 1.00 98.81 90 VAL A CA 1
ATOM 673 C C . VAL A 1 90 ? -4.055 11.728 0.837 1.00 98.81 90 VAL A C 1
ATOM 675 O O . VAL A 1 90 ? -3.447 11.686 1.909 1.00 98.81 90 VAL A O 1
ATOM 678 N N . SER A 1 91 ? -3.568 11.213 -0.283 1.00 98.69 91 SER A N 1
ATOM 679 C CA . SER A 1 91 ? -2.259 10.595 -0.452 1.00 98.69 91 SER A CA 1
ATOM 680 C C . SER A 1 91 ? -1.269 11.538 -1.138 1.00 98.69 91 SER A C 1
ATOM 682 O O . SER A 1 91 ? -1.609 12.630 -1.590 1.00 98.69 91 SER A O 1
ATOM 684 N N . ALA A 1 92 ? -0.024 11.083 -1.275 1.00 98.50 92 ALA A N 1
ATOM 685 C CA . ALA A 1 92 ? 0.962 11.757 -2.119 1.00 98.50 92 ALA A CA 1
ATOM 686 C C . ALA A 1 92 ? 0.661 11.636 -3.631 1.00 98.50 92 ALA A C 1
ATOM 688 O O . ALA A 1 92 ? 1.222 12.386 -4.433 1.00 98.50 92 ALA A O 1
ATOM 689 N N . GLY A 1 93 ? -0.188 10.685 -4.037 1.00 98.31 93 GLY A N 1
ATOM 690 C CA . GLY A 1 93 ? -0.462 10.360 -5.434 1.00 98.31 93 GLY A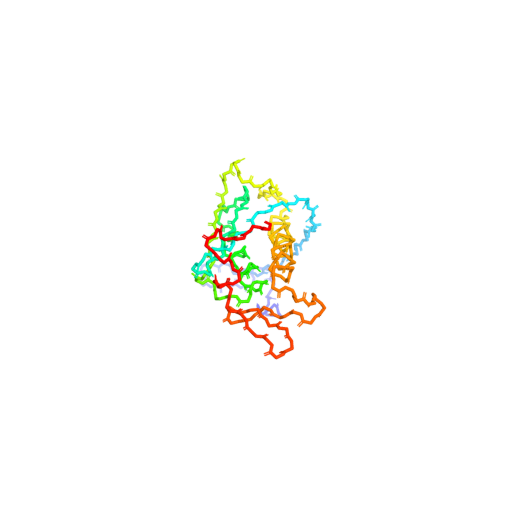 CA 1
ATOM 691 C C . GLY A 1 93 ? 0.691 9.651 -6.162 1.00 98.31 93 GLY A C 1
ATOM 692 O O . GLY A 1 93 ? 1.711 9.262 -5.586 1.00 98.31 93 GLY A O 1
ATOM 693 N N . SER A 1 94 ? 0.526 9.486 -7.477 1.00 98.44 94 SER A N 1
ATOM 694 C CA . SER A 1 94 ? 1.496 8.812 -8.350 1.00 98.44 94 SER A CA 1
ATOM 695 C C . SER A 1 94 ? 2.336 9.823 -9.130 1.00 98.44 94 SER A C 1
ATOM 697 O O . SER A 1 94 ? 1.960 10.280 -10.206 1.00 98.44 94 SER A O 1
ATOM 699 N N . GLY A 1 95 ? 3.506 10.161 -8.591 1.00 97.81 95 GLY A N 1
ATOM 700 C CA . GLY A 1 95 ? 4.465 11.066 -9.218 1.00 97.81 95 GLY A CA 1
ATOM 701 C C . GLY A 1 95 ? 5.848 10.943 -8.587 1.00 97.81 95 GLY A C 1
ATOM 702 O O . GLY A 1 95 ? 6.013 10.310 -7.548 1.00 97.81 95 GLY A O 1
ATOM 703 N N . GLY A 1 96 ? 6.876 11.491 -9.243 1.00 96.88 96 GLY A N 1
ATOM 704 C CA . GLY A 1 96 ? 8.204 11.681 -8.639 1.00 96.88 96 GLY A CA 1
ATOM 705 C C . GLY A 1 96 ? 8.880 10.440 -8.030 1.00 96.88 96 GLY A C 1
ATOM 706 O O . GLY A 1 96 ? 9.813 10.620 -7.260 1.00 96.88 96 GLY A O 1
ATOM 707 N N . GLN A 1 97 ? 8.421 9.226 -8.360 1.00 96.06 97 GLN A N 1
ATOM 708 C CA . GLN A 1 97 ? 8.726 7.941 -7.707 1.00 96.06 97 GLN A CA 1
ATOM 709 C C . GLN A 1 97 ? 8.545 7.883 -6.174 1.00 96.06 97 GLN A C 1
ATOM 711 O O . GLN A 1 97 ? 9.048 6.959 -5.541 1.00 96.06 97 GLN A O 1
ATOM 716 N N . PHE A 1 98 ? 7.816 8.829 -5.571 1.00 98.50 98 PHE A N 1
ATOM 717 C CA . PHE A 1 98 ? 7.517 8.817 -4.130 1.00 98.50 98 PHE A CA 1
ATOM 718 C C . PHE A 1 98 ? 6.300 7.951 -3.776 1.00 98.50 98 PHE A C 1
ATOM 720 O O . PHE A 1 98 ? 6.112 7.602 -2.616 1.00 98.50 98 PHE A O 1
ATOM 727 N N . GLY A 1 99 ? 5.466 7.599 -4.767 1.00 98.75 99 GLY A N 1
ATOM 728 C CA . GLY A 1 99 ? 4.128 7.045 -4.534 1.00 98.75 99 GLY A CA 1
ATOM 729 C C . GLY A 1 99 ? 4.135 5.813 -3.634 1.00 98.75 99 GLY A C 1
ATOM 730 O O . GLY A 1 99 ? 3.419 5.776 -2.637 1.00 98.75 99 GLY A O 1
ATOM 731 N N . ALA A 1 100 ? 5.007 4.845 -3.929 1.00 98.75 100 ALA A N 1
ATOM 732 C CA . ALA A 1 100 ? 5.130 3.628 -3.134 1.00 98.75 100 ALA A CA 1
ATOM 733 C C . ALA A 1 100 ? 5.580 3.914 -1.694 1.00 98.75 100 ALA A C 1
ATOM 735 O O . ALA A 1 100 ? 4.909 3.483 -0.767 1.00 98.75 100 ALA A O 1
ATOM 736 N N . ASN A 1 101 ? 6.667 4.674 -1.494 1.00 98.69 101 ASN A N 1
ATOM 737 C CA . ASN A 1 101 ? 7.201 4.923 -0.149 1.00 98.69 101 ASN A CA 1
ATOM 738 C C . ASN A 1 101 ? 6.232 5.731 0.732 1.00 98.69 101 ASN A C 1
ATOM 740 O O . ASN A 1 101 ? 6.114 5.467 1.927 1.00 98.69 101 ASN A O 1
ATOM 744 N N . SER A 1 102 ? 5.526 6.698 0.146 1.00 98.75 102 SER A N 1
ATOM 745 C CA . SER A 1 102 ? 4.730 7.661 0.899 1.00 98.75 102 SER A CA 1
ATOM 746 C C . SER A 1 102 ? 3.378 7.041 1.235 1.00 98.75 102 SER A C 1
ATOM 748 O O . SER A 1 102 ? 2.964 7.078 2.391 1.00 98.75 102 SER A O 1
ATOM 750 N N . SER A 1 103 ? 2.730 6.382 0.267 1.00 98.81 103 SER A N 1
ATOM 751 C CA . SER A 1 103 ? 1.437 5.727 0.497 1.00 98.81 103 SER A CA 1
ATOM 752 C C . SER A 1 103 ? 1.522 4.592 1.516 1.00 98.81 103 SER A C 1
ATOM 754 O O . SER A 1 103 ? 0.714 4.569 2.443 1.00 98.81 103 SER A O 1
ATOM 756 N N . THR A 1 104 ? 2.525 3.710 1.435 1.00 98.88 104 THR A N 1
ATOM 757 C CA . THR A 1 104 ? 2.684 2.634 2.427 1.00 98.88 104 THR A CA 1
ATOM 758 C C . THR A 1 104 ? 3.056 3.173 3.806 1.00 98.88 104 THR A C 1
ATOM 760 O O . THR A 1 104 ? 2.571 2.643 4.800 1.00 98.88 104 THR A O 1
ATOM 763 N N . SER A 1 105 ? 3.808 4.276 3.902 1.00 98.81 105 SER A N 1
ATOM 764 C CA . SER A 1 105 ? 4.053 4.956 5.186 1.00 98.81 105 SER A CA 1
ATOM 765 C C . SER A 1 105 ? 2.767 5.531 5.799 1.00 98.81 105 SER A C 1
ATOM 767 O O . SER A 1 105 ? 2.572 5.459 7.012 1.00 98.81 105 SER A O 1
ATOM 769 N N . GLY A 1 106 ? 1.859 6.061 4.973 1.00 98.81 106 GLY A N 1
ATOM 770 C CA . GLY A 1 106 ? 0.532 6.507 5.411 1.00 98.81 106 GLY A CA 1
ATOM 771 C C . GLY A 1 106 ? -0.343 5.359 5.919 1.00 98.81 106 GLY A C 1
ATOM 772 O O . GLY A 1 106 ? -0.967 5.469 6.973 1.00 98.81 106 GLY A O 1
ATOM 773 N N . VAL A 1 107 ? -0.336 4.227 5.209 1.00 98.88 107 VAL A N 1
ATOM 774 C CA . VAL A 1 107 ? -1.024 2.993 5.629 1.00 98.88 107 VAL A CA 1
ATOM 775 C C . VAL A 1 107 ? -0.432 2.451 6.926 1.00 98.88 107 VAL A C 1
ATOM 777 O O . VAL A 1 107 ? -1.180 2.127 7.841 1.00 98.88 107 VAL A O 1
ATOM 780 N N . TYR A 1 108 ? 0.897 2.426 7.047 1.00 98.88 108 TYR A N 1
ATOM 781 C CA . TYR A 1 108 ? 1.592 2.051 8.276 1.00 98.88 108 TYR A CA 1
ATOM 782 C C . TYR A 1 108 ? 1.117 2.897 9.463 1.00 98.88 108 TYR A C 1
ATOM 784 O O . TYR A 1 108 ? 0.749 2.346 10.499 1.00 98.88 108 TYR A O 1
ATOM 792 N N . ALA A 1 109 ? 1.066 4.225 9.311 1.00 98.69 109 ALA A N 1
ATOM 793 C CA . ALA A 1 109 ? 0.625 5.125 10.375 1.00 98.69 109 ALA A CA 1
ATOM 794 C C . ALA A 1 109 ? -0.831 4.859 10.806 1.00 98.69 109 ALA A C 1
ATOM 796 O O . ALA A 1 109 ? -1.111 4.804 12.005 1.00 98.69 109 ALA A O 1
ATOM 797 N N . ALA A 1 110 ? -1.738 4.633 9.852 1.00 98.81 110 ALA A N 1
ATOM 798 C CA . ALA A 1 110 ? -3.129 4.275 10.137 1.00 98.81 110 ALA A CA 1
ATOM 799 C C . ALA A 1 110 ? -3.249 2.892 10.811 1.00 98.81 110 ALA A C 1
ATOM 801 O O . ALA A 1 110 ? -3.987 2.730 11.782 1.00 98.81 110 ALA A O 1
ATOM 802 N N . CYS A 1 111 ? -2.457 1.901 10.386 1.00 98.69 111 CYS A N 1
ATOM 803 C CA . CYS A 1 111 ? -2.385 0.604 11.061 1.00 98.69 111 CYS A CA 1
ATOM 804 C C . CYS A 1 111 ? -1.869 0.726 12.500 1.00 98.69 111 CYS A C 1
ATOM 806 O O . CYS A 1 111 ? -2.413 0.080 13.390 1.00 98.69 111 CYS A O 1
ATOM 808 N N . VAL A 1 112 ? -0.859 1.564 12.765 1.00 97.88 112 VAL A N 1
ATOM 809 C CA . VAL A 1 112 ? -0.393 1.831 14.138 1.00 97.88 112 VAL A CA 1
ATOM 810 C C . VAL A 1 112 ? -1.536 2.383 14.990 1.00 97.88 112 VAL A C 1
ATOM 812 O O . VAL A 1 112 ? -1.774 1.880 16.086 1.00 97.88 112 VAL A O 1
ATOM 815 N N . LYS A 1 113 ? -2.300 3.352 14.472 1.00 98.00 113 LYS A N 1
ATOM 816 C CA . LYS A 1 113 ? -3.454 3.922 15.186 1.00 98.00 113 LYS A CA 1
ATOM 817 C C . LYS A 1 113 ? -4.558 2.898 15.434 1.00 98.00 113 LYS A C 1
ATOM 819 O O . LYS A 1 113 ? -5.110 2.848 16.533 1.00 98.00 113 LYS A O 1
ATOM 824 N N . LEU A 1 114 ? -4.826 2.026 14.468 1.00 97.94 114 LEU A N 1
ATOM 825 C CA . LEU A 1 114 ? -5.775 0.931 14.640 1.00 97.94 114 LEU A CA 1
ATOM 826 C C . LEU A 1 114 ? -5.302 -0.082 15.697 1.00 97.94 114 LEU A C 1
ATOM 828 O O . LEU A 1 114 ? -6.089 -0.493 16.550 1.00 97.94 114 LEU A O 1
ATOM 832 N N . ARG A 1 115 ? -4.015 -0.451 15.695 1.00 97.38 115 ARG A N 1
ATOM 833 C CA . A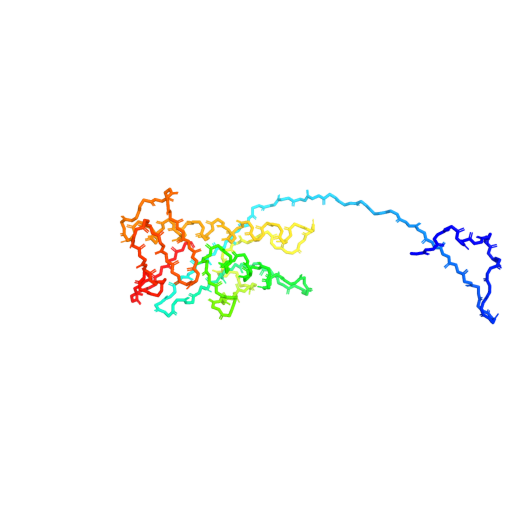RG A 1 115 ? -3.420 -1.336 16.710 1.00 97.38 115 ARG A CA 1
ATOM 834 C C . ARG A 1 115 ? -3.522 -0.735 18.112 1.00 97.38 115 ARG A C 1
ATOM 836 O O . ARG A 1 115 ? -3.886 -1.448 19.044 1.00 97.38 115 ARG A O 1
ATOM 843 N N . GLU A 1 116 ? -3.269 0.567 18.262 1.00 95.56 116 GLU A N 1
ATOM 844 C CA . GLU A 1 116 ? -3.468 1.296 19.524 1.00 95.56 116 GLU A CA 1
ATOM 845 C C . GLU A 1 116 ? -4.938 1.251 19.982 1.00 95.56 116 GLU A C 1
ATOM 847 O O . GLU A 1 116 ? -5.216 0.994 21.155 1.00 95.56 116 GLU A O 1
ATOM 852 N N . ALA A 1 117 ? -5.891 1.462 19.066 1.00 95.69 117 ALA A N 1
ATOM 853 C CA . ALA A 1 117 ? -7.320 1.404 19.372 1.00 95.69 117 ALA A CA 1
ATOM 854 C C . ALA A 1 117 ? -7.758 0.002 19.833 1.00 95.69 117 ALA A C 1
ATOM 856 O O . ALA A 1 117 ? -8.493 -0.123 20.816 1.00 95.69 117 ALA A O 1
ATOM 857 N N . ILE A 1 118 ? -7.259 -1.047 19.171 1.00 96.19 118 ILE A N 1
ATOM 858 C CA . ILE A 1 118 ? -7.481 -2.449 19.550 1.00 96.19 118 ILE A CA 1
ATOM 859 C C . ILE A 1 118 ? -6.898 -2.729 20.939 1.00 96.19 118 ILE A C 1
ATOM 861 O O . ILE A 1 118 ? -7.609 -3.228 21.811 1.00 96.19 118 ILE A O 1
ATOM 865 N N . ALA A 1 119 ? -5.637 -2.354 21.176 1.00 95.06 119 ALA A N 1
ATOM 866 C CA . ALA A 1 119 ? -4.973 -2.543 22.464 1.00 95.06 119 ALA A CA 1
ATOM 867 C C . ALA A 1 119 ? -5.760 -1.882 23.603 1.00 95.06 119 ALA A C 1
ATOM 869 O O . ALA A 1 119 ? -6.066 -2.518 24.614 1.00 95.06 119 ALA A O 1
ATOM 870 N N . LYS A 1 120 ? -6.165 -0.621 23.398 1.00 94.12 120 LYS A N 1
ATOM 871 C CA . LYS A 1 120 ? -6.963 0.147 24.356 1.00 94.12 120 LYS A CA 1
ATOM 872 C C . LYS A 1 120 ? -8.303 -0.524 24.644 1.00 94.12 120 LYS A C 1
ATOM 874 O O . LYS A 1 120 ? -8.689 -0.619 25.807 1.00 94.12 120 LYS A O 1
ATOM 879 N N . LYS A 1 121 ? -9.006 -0.999 23.612 1.00 94.31 121 LYS A N 1
ATOM 880 C CA . LYS A 1 121 ? -10.300 -1.679 23.764 1.00 94.31 121 LYS A CA 1
ATOM 881 C C . LYS A 1 121 ? -10.182 -2.985 24.555 1.00 94.31 121 LYS A C 1
ATOM 883 O O . LYS A 1 121 ? -11.065 -3.288 25.349 1.00 94.31 121 LYS A O 1
ATOM 888 N N . LEU A 1 122 ? -9.093 -3.732 24.373 1.00 94.31 122 LEU A N 1
ATOM 889 C CA . LEU A 1 122 ? -8.846 -5.005 25.066 1.00 94.31 122 LEU A CA 1
ATOM 890 C C . LEU A 1 122 ? -8.206 -4.850 26.457 1.00 94.31 122 LEU A C 1
ATOM 892 O O . LEU A 1 122 ? -8.070 -5.838 27.193 1.00 94.31 122 LEU A O 1
ATOM 896 N N . GLY A 1 123 ? -7.807 -3.626 26.816 1.00 93.56 123 GLY A N 1
ATOM 897 C CA . GLY A 1 123 ? -7.044 -3.344 28.029 1.00 93.56 123 GLY A CA 1
ATOM 898 C C . GLY A 1 123 ? -5.655 -3.988 28.012 1.00 93.56 123 GLY A C 1
ATOM 899 O O . GLY A 1 123 ? -5.182 -4.443 29.052 1.00 93.56 123 GLY A O 1
ATOM 900 N N . PHE A 1 124 ? -5.034 -4.103 26.836 1.00 92.56 124 PHE A N 1
ATOM 901 C CA . PHE A 1 124 ? -3.668 -4.606 26.681 1.00 92.56 124 PHE A CA 1
ATOM 902 C C . PHE A 1 124 ? -2.650 -3.478 26.856 1.00 92.56 124 PHE A C 1
ATOM 904 O O . PHE A 1 124 ? -2.884 -2.349 26.422 1.00 92.56 124 PHE A O 1
ATOM 911 N N . ASN A 1 125 ? -1.500 -3.799 27.456 1.00 80.81 125 ASN A N 1
ATOM 912 C CA . ASN A 1 125 ? -0.340 -2.915 27.412 1.00 80.81 125 ASN A CA 1
ATOM 913 C C . ASN A 1 125 ? 0.261 -2.961 25.998 1.00 80.81 125 ASN A C 1
ATOM 915 O O . ASN A 1 125 ? 0.488 -4.044 25.458 1.00 80.81 125 ASN A O 1
ATOM 919 N N . SER A 1 126 ? 0.498 -1.798 25.394 1.00 73.88 126 SER A N 1
ATOM 920 C CA . SER A 1 126 ? 0.969 -1.681 24.012 1.00 73.88 126 SER A CA 1
ATOM 921 C C . SER A 1 126 ? 2.418 -2.123 23.807 1.00 73.88 126 SER A C 1
ATOM 923 O O . SER A 1 126 ? 2.799 -2.370 22.670 1.00 73.88 126 SER A O 1
ATOM 925 N N . GLU A 1 127 ? 3.227 -2.205 24.866 1.00 77.75 127 GLU A N 1
ATOM 926 C CA . GLU A 1 127 ? 4.652 -2.552 24.742 1.00 77.75 127 GLU A CA 1
ATOM 927 C C . GLU A 1 127 ? 4.883 -4.027 24.369 1.00 77.75 127 GLU A C 1
ATOM 929 O O . GLU A 1 127 ? 5.804 -4.320 23.614 1.00 77.75 127 GLU A O 1
ATOM 934 N N . ASP A 1 128 ? 3.994 -4.931 24.795 1.00 84.06 128 ASP A N 1
ATOM 935 C CA . ASP A 1 128 ? 4.128 -6.384 24.590 1.00 84.06 128 ASP A CA 1
ATOM 936 C C . ASP A 1 128 ? 3.068 -6.956 23.631 1.00 84.06 128 ASP A C 1
ATOM 938 O O . ASP A 1 128 ? 2.776 -8.156 23.646 1.00 84.06 128 ASP A O 1
ATOM 942 N N . ILE A 1 129 ? 2.420 -6.097 22.838 1.00 93.56 129 ILE A N 1
ATOM 943 C CA . ILE A 1 129 ? 1.321 -6.510 21.965 1.00 93.56 129 ILE A CA 1
ATOM 944 C C . ILE A 1 129 ? 1.833 -7.032 20.620 1.00 93.56 129 ILE A C 1
ATOM 946 O O . ILE A 1 129 ? 2.537 -6.341 19.879 1.00 93.56 129 ILE A O 1
ATOM 950 N N . VAL A 1 130 ? 1.422 -8.246 20.266 1.00 95.75 130 VAL A N 1
ATOM 951 C CA . VAL A 1 130 ? 1.781 -8.894 19.000 1.00 95.75 130 VAL A CA 1
ATOM 952 C C . VAL A 1 130 ? 0.523 -9.109 18.172 1.00 95.75 130 VAL A C 1
ATOM 954 O O . VAL A 1 130 ? -0.496 -9.551 18.694 1.00 95.75 130 VAL A O 1
ATOM 957 N N . PHE A 1 131 ? 0.598 -8.781 16.884 1.00 97.56 131 PHE A N 1
ATOM 958 C CA . PHE A 1 131 ? -0.450 -9.038 15.901 1.00 97.56 131 PHE A CA 1
ATOM 959 C C . PHE A 1 131 ? 0.073 -10.107 14.948 1.00 97.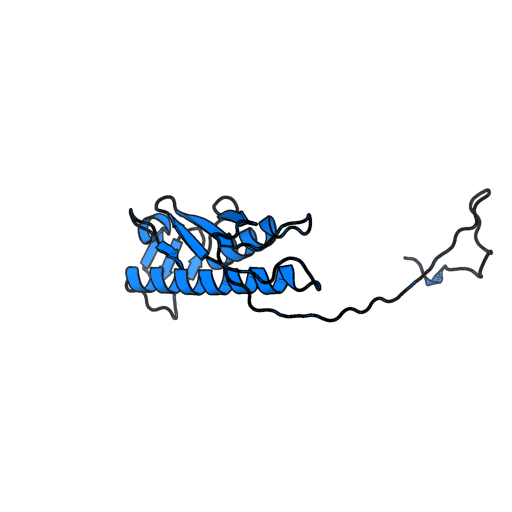56 131 PHE A C 1
ATOM 961 O O . PHE A 1 131 ? 1.037 -9.856 14.228 1.00 97.56 131 PHE A O 1
ATOM 968 N N . GLU A 1 132 ? -0.518 -11.296 14.974 1.00 96.88 132 GLU A N 1
ATOM 969 C CA . GLU A 1 132 ? -0.085 -12.433 14.159 1.00 96.88 132 GLU A CA 1
ATOM 970 C C . GLU A 1 132 ? -1.230 -13.433 13.972 1.00 96.88 132 GLU A C 1
ATOM 972 O O . GLU A 1 132 ? -2.081 -13.581 14.846 1.00 96.88 132 GLU A O 1
ATOM 977 N N . ASN A 1 133 ? -1.241 -14.148 12.845 1.00 96.00 133 ASN A N 1
ATOM 978 C CA . ASN A 1 133 ? -2.205 -15.218 12.550 1.00 96.00 133 ASN A CA 1
ATOM 979 C C . ASN A 1 133 ? -3.691 -14.825 12.722 1.00 96.00 133 ASN A C 1
ATOM 981 O O . ASN A 1 133 ? -4.525 -15.667 13.040 1.00 96.00 133 ASN A O 1
ATOM 985 N N . GLY A 1 134 ? -4.037 -13.555 12.495 1.00 96.94 134 GLY A N 1
ATOM 986 C CA . GLY A 1 134 ? -5.396 -13.033 12.657 1.00 96.94 134 GLY A CA 1
ATOM 987 C C . GLY A 1 134 ? -5.812 -12.771 14.106 1.00 96.94 134 GLY A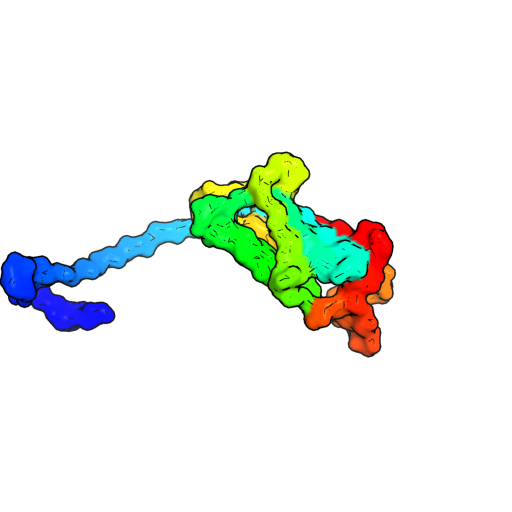 C 1
ATOM 988 O O . GLY A 1 134 ? -6.997 -12.552 14.368 1.00 96.94 134 GLY A O 1
ATOM 989 N N . GLU A 1 135 ? -4.863 -12.768 15.039 1.00 97.69 135 GLU A N 1
ATOM 990 C CA . GLU A 1 135 ? -5.088 -12.558 16.466 1.00 97.69 135 GLU A CA 1
ATOM 991 C C . GLU A 1 135 ? -4.202 -11.437 17.016 1.00 97.69 135 GLU A C 1
ATOM 993 O O . GLU A 1 135 ? -3.164 -11.078 16.455 1.00 97.69 135 GLU A O 1
ATOM 998 N N . VAL A 1 136 ? -4.620 -10.894 18.157 1.00 97.00 136 VAL A N 1
ATOM 999 C CA . VAL A 1 136 ? -3.840 -9.961 18.960 1.00 97.00 136 VAL A CA 1
ATOM 1000 C C . VAL A 1 136 ? -3.506 -10.589 20.310 1.00 97.00 136 VAL A C 1
ATOM 1002 O O . VAL A 1 136 ? -4.385 -11.044 21.046 1.00 97.00 136 VAL A O 1
ATOM 1005 N N . ARG A 1 137 ? -2.214 -10.620 20.638 1.00 95.38 137 ARG A N 1
ATOM 1006 C CA . ARG A 1 137 ? -1.652 -11.316 21.800 1.00 95.38 137 ARG A CA 1
ATOM 1007 C C . ARG A 1 137 ? -0.986 -10.339 22.756 1.00 95.38 137 ARG A C 1
ATOM 1009 O O . ARG A 1 137 ? -0.288 -9.428 22.323 1.00 95.38 137 ARG A O 1
ATOM 1016 N N . SER A 1 138 ? -1.176 -10.554 24.055 1.00 94.19 138 SER A N 1
ATOM 1017 C CA . SER A 1 138 ? -0.462 -9.854 25.128 1.00 94.19 138 SER A CA 1
ATOM 1018 C C . SER A 1 138 ? -0.267 -10.814 26.305 1.00 94.19 138 SER A C 1
ATOM 1020 O O . SER A 1 138 ? -1.230 -11.243 26.951 1.00 94.19 138 SER A O 1
ATOM 1022 N N . GLY A 1 139 ? 0.984 -11.219 26.545 1.00 89.19 139 GLY A N 1
ATOM 1023 C CA . GLY A 1 139 ? 1.316 -12.284 27.495 1.00 89.19 139 GLY A CA 1
ATOM 1024 C C . GLY A 1 139 ? 0.571 -13.589 27.180 1.00 89.19 139 GLY A C 1
ATOM 1025 O O . GLY A 1 139 ? 0.680 -14.131 26.082 1.00 89.19 139 GLY A O 1
ATOM 1026 N N . ASN A 1 140 ? -0.224 -14.077 28.137 1.00 90.12 140 ASN A N 1
ATOM 1027 C CA . ASN A 1 140 ? -1.009 -15.312 27.994 1.00 90.12 140 ASN A CA 1
ATOM 1028 C C . ASN A 1 140 ? -2.415 -15.097 27.402 1.00 90.12 140 ASN A C 1
ATOM 1030 O O . ASN A 1 140 ? -3.179 -16.055 27.292 1.00 90.12 140 ASN A O 1
ATOM 1034 N N . ARG A 1 141 ? -2.793 -13.859 27.057 1.00 93.44 141 ARG A N 1
ATOM 1035 C CA . ARG A 1 141 ? -4.091 -13.554 26.437 1.00 93.44 141 ARG A CA 1
ATOM 1036 C C . ARG A 1 141 ? -3.922 -13.492 24.920 1.00 93.44 141 ARG A C 1
ATOM 1038 O O . ARG A 1 141 ? -3.032 -12.794 24.439 1.00 93.44 141 ARG A O 1
ATOM 1045 N N . SER A 1 142 ? -4.793 -14.188 24.193 1.00 95.75 142 SER A N 1
ATOM 1046 C CA . SER A 1 142 ? -4.966 -14.048 22.743 1.00 95.75 142 SER A CA 1
ATOM 1047 C C . SER A 1 142 ? -6.427 -13.742 22.445 1.00 95.75 142 SER A C 1
ATOM 1049 O O . SER A 1 142 ? -7.306 -14.315 23.090 1.00 95.75 142 SER A O 1
ATOM 1051 N N . VAL A 1 143 ? -6.679 -12.822 21.518 1.00 97.25 143 VAL A N 1
ATOM 1052 C CA . VAL A 1 143 ? -8.025 -12.440 21.082 1.00 97.25 143 VAL A CA 1
ATOM 1053 C C . VAL A 1 143 ? -8.041 -12.386 19.552 1.00 97.25 143 VAL A C 1
ATOM 1055 O O . VAL A 1 143 ? -7.222 -11.666 18.976 1.00 97.25 143 VAL A O 1
ATOM 1058 N N . PRO A 1 144 ? -8.953 -13.096 18.866 1.00 98.06 144 PRO A N 1
ATOM 1059 C CA . PRO A 1 144 ? -9.126 -12.955 17.425 1.00 98.06 144 PRO A CA 1
ATOM 1060 C C . PRO A 1 144 ? -9.449 -11.513 17.031 1.00 98.06 144 PRO A C 1
ATOM 1062 O O . PRO A 1 144 ? -10.235 -10.835 17.695 1.00 98.06 144 PRO A O 1
ATOM 1065 N N . LEU A 1 145 ? -8.903 -11.035 15.912 1.00 97.44 145 LEU A N 1
ATOM 1066 C CA . LEU A 1 145 ? -9.138 -9.659 15.461 1.00 97.44 145 LEU A CA 1
ATOM 1067 C C .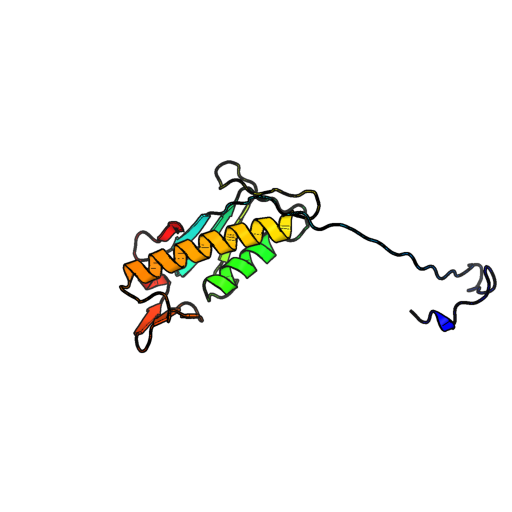 LEU A 1 145 ? -10.617 -9.371 15.188 1.00 97.44 145 LEU A C 1
ATOM 1069 O O . LEU A 1 145 ? -11.092 -8.290 15.518 1.00 97.44 145 LEU A O 1
ATOM 1073 N N . ALA A 1 146 ? -11.355 -10.352 14.668 1.00 96.50 146 ALA A N 1
ATOM 1074 C CA . ALA A 1 146 ? -12.806 -10.279 14.495 1.00 96.50 146 ALA A CA 1
ATOM 1075 C C . ALA A 1 146 ? -13.543 -9.986 15.820 1.00 96.50 146 ALA A C 1
ATOM 1077 O O . ALA A 1 146 ? -14.442 -9.145 15.879 1.00 96.50 146 ALA A O 1
ATOM 1078 N N . GLU A 1 147 ? -13.123 -10.631 16.913 1.00 96.69 147 GLU A N 1
ATOM 1079 C CA . GLU A 1 147 ? -13.678 -10.395 18.248 1.00 96.69 147 GLU A CA 1
ATOM 1080 C C . GLU A 1 147 ? -13.263 -9.018 18.783 1.00 96.69 147 GLU A C 1
ATOM 1082 O O . GLU A 1 147 ? -14.097 -8.265 19.291 1.00 96.69 147 GLU A O 1
ATOM 1087 N N . ALA A 1 148 ? -11.993 -8.644 18.602 1.00 95.19 148 ALA A N 1
ATOM 1088 C CA . ALA A 1 148 ? -11.491 -7.330 18.992 1.00 95.19 148 ALA A CA 1
ATOM 1089 C C . ALA A 1 148 ? -12.226 -6.188 18.266 1.00 95.19 148 ALA A C 1
ATOM 1091 O O . ALA A 1 148 ? -12.521 -5.150 18.869 1.00 95.19 148 ALA A O 1
ATOM 1092 N N . ALA A 1 149 ? -12.583 -6.382 16.995 1.00 96.06 149 ALA A N 1
ATOM 1093 C CA . ALA A 1 149 ? -13.366 -5.441 16.202 1.00 96.06 149 ALA A CA 1
ATOM 1094 C C . ALA A 1 149 ? -14.766 -5.225 16.793 1.00 96.06 149 ALA A C 1
ATOM 1096 O O . ALA A 1 149 ? -15.196 -4.084 16.971 1.00 96.06 149 ALA A O 1
ATOM 1097 N N . GLY A 1 150 ? -15.434 -6.298 17.224 1.00 92.75 150 GLY A N 1
ATOM 1098 C CA . GLY A 1 150 ? -16.810 -6.251 17.722 1.00 92.75 150 GLY A CA 1
ATOM 1099 C C . GLY A 1 150 ? -17.828 -5.888 16.626 1.00 92.75 150 GLY A C 1
ATOM 1100 O O . GLY A 1 150 ? -17.460 -5.762 15.461 1.00 92.75 150 GLY A O 1
ATOM 1101 N N . PRO A 1 151 ? -19.116 -5.710 16.972 1.00 91.31 151 PRO A N 1
ATOM 1102 C CA . PRO A 1 151 ? -20.195 -5.578 15.986 1.00 91.31 151 PRO A CA 1
ATOM 1103 C C . PRO A 1 151 ? -20.085 -4.332 15.096 1.00 91.31 151 PRO A C 1
ATOM 1105 O O . PRO A 1 151 ? -20.497 -4.387 13.940 1.00 91.31 151 PRO A O 1
ATOM 1108 N N . ASP A 1 152 ? -19.513 -3.247 15.621 1.00 91.69 152 ASP A N 1
ATOM 1109 C CA . ASP A 1 152 ? -19.389 -1.958 14.927 1.00 91.69 152 ASP A CA 1
ATOM 1110 C C . ASP A 1 152 ? -18.072 -1.815 14.141 1.00 91.69 152 ASP A C 1
ATOM 1112 O O . ASP A 1 152 ? -17.880 -0.839 13.415 1.00 91.69 152 ASP A O 1
ATOM 1116 N N . GLY A 1 153 ? -17.153 -2.776 14.286 1.00 93.81 153 GLY A N 1
ATOM 1117 C CA . GLY A 1 153 ? -15.793 -2.676 13.767 1.00 93.81 153 GLY A CA 1
ATOM 1118 C C . GLY A 1 153 ? -14.937 -1.619 14.477 1.00 93.81 153 GLY A C 1
ATOM 1119 O O . GLY A 1 153 ? -15.311 -1.033 15.496 1.00 93.81 153 GLY A O 1
ATOM 1120 N N . LEU A 1 154 ? -13.741 -1.386 13.938 1.00 93.50 154 LEU A N 1
ATOM 1121 C CA . LEU A 1 154 ? -12.789 -0.379 14.405 1.00 93.50 154 LEU A CA 1
ATOM 1122 C C . LEU A 1 154 ? -12.170 0.372 13.228 1.00 93.50 154 LEU A C 1
ATOM 1124 O O . LEU A 1 154 ? -12.025 -0.171 12.134 1.00 93.50 154 LEU A O 1
ATOM 1128 N N . VAL A 1 155 ? -11.785 1.624 13.466 1.00 92.81 155 VAL A N 1
ATOM 1129 C CA . VAL A 1 155 ? -11.168 2.505 12.468 1.00 92.81 155 VAL A CA 1
ATOM 1130 C C . VAL A 1 155 ? -9.917 3.139 13.067 1.00 92.81 155 VAL A C 1
ATOM 1132 O O . VAL A 1 155 ? -9.954 3.598 14.210 1.00 92.81 155 VAL A O 1
ATOM 1135 N N . GLY A 1 156 ? -8.837 3.161 12.288 1.00 72.56 156 GLY A N 1
ATOM 1136 C CA . GLY A 1 156 ? -7.590 3.877 12.557 1.00 72.56 156 GLY A CA 1
ATOM 1137 C C . GLY A 1 156 ? -7.190 4.807 11.423 1.00 72.56 156 GLY A C 1
ATOM 1138 O O . GLY A 1 156 ? -7.725 4.663 10.292 1.00 72.56 156 GLY A O 1
#

pLDDT: mean 96.44, std 4.09, range [72.56, 98.94]

Foldseek 3Di:
DPVVPADDQQPDDDVPDRDHDDDDDDDADEDEDAFAWKWWAALVLAIEIFGQADCPPPCLQPLLLVLLCVLQQHDSVSYHYDYNDPVTTYGPYDDSPNRNVNHSVNSNVFSVVQLVLLCVQVVADPVQWDRHPQWIDHVPDIDHSSVSLPHVTTMD